Protein AF-K1J7T2-F1 (afdb_monomer)

Foldseek 3Di:
DFAPKDFPDWDWDADDCPPPVCVVDGIDIDTDIDGQKDKDAPPVVGDIDIDGNVDHDDD

Nearest PDB structures (foldseek):
  5mxn-assembly1_1  TM=9.738E-01  e=4.841E-06  Vibrio cholerae
  6a2v-assembly1_A  TM=8.953E-01  e=6.406E-05  Campylobacter jejuni subsp. jejuni
  6a2v-assembly1_D  TM=9.252E-01  e=3.584E-04  Campylobacter jejuni subsp. jejuni
  6a2v-assembly1_B  TM=9.669E-01  e=6.233E-04  Campylobacter jejuni subsp. jejuni

InterPro domains:
  IPR036624 Hcp1-like superfamily [G3DSA:2.30.110.20] (1-58)
  IPR036624 Hcp1-like superfamily [SSF141452] (2-55)

Organism: NCBI:txid196024

Structure (mmCIF, N/CA/C/O backbone):
data_AF-K1J7T2-F1
#
_entry.id   AF-K1J7T2-F1
#
loop_
_atom_site.group_PDB
_atom_site.id
_atom_site.type_symbol
_atom_site.label_atom_id
_atom_site.label_alt_id
_atom_site.label_comp_id
_atom_site.label_asym_id
_atom_site.label_entity_id
_atom_site.label_seq_id
_atom_site.pdbx_PDB_ins_code
_atom_site.Cartn_x
_atom_site.Cartn_y
_atom_site.Cartn_z
_atom_site.occupancy
_atom_site.B_iso_or_equiv
_atom_site.auth_seq_id
_atom_site.auth_comp_id
_atom_site.auth_asym_id
_atom_site.auth_atom_id
_atom_site.pdbx_PDB_model_num
ATOM 1 N N . MET A 1 1 ? 8.567 8.725 -4.405 1.00 94.69 1 MET A N 1
ATOM 2 C CA . MET A 1 1 ? 7.562 9.132 -5.409 1.00 94.69 1 MET A CA 1
ATOM 3 C C . MET A 1 1 ? 7.163 7.926 -6.247 1.00 94.69 1 MET A C 1
ATOM 5 O O . MET A 1 1 ? 8.028 7.119 -6.556 1.00 94.69 1 MET A O 1
ATOM 9 N N . LEU A 1 2 ? 5.879 7.786 -6.592 1.00 98.00 2 LEU A N 1
ATOM 10 C CA . LEU A 1 2 ? 5.389 6.748 -7.508 1.00 98.00 2 LEU A CA 1
ATOM 11 C C . LEU A 1 2 ? 5.086 7.387 -8.866 1.00 98.00 2 LEU A C 1
ATOM 13 O O . LEU A 1 2 ? 4.459 8.443 -8.904 1.00 98.00 2 LEU A O 1
ATOM 17 N N . THR A 1 3 ? 5.507 6.757 -9.964 1.00 98.38 3 THR A N 1
ATOM 18 C CA . THR A 1 3 ? 5.238 7.240 -11.331 1.00 98.38 3 THR A CA 1
ATOM 19 C C . THR A 1 3 ? 4.376 6.239 -12.095 1.00 98.38 3 THR A C 1
ATOM 21 O O . THR A 1 3 ? 4.612 5.030 -12.018 1.00 98.38 3 THR A O 1
ATOM 24 N N . ASP A 1 4 ? 3.400 6.752 -12.852 1.00 98.00 4 ASP A N 1
ATOM 25 C CA . ASP A 1 4 ? 2.380 5.975 -13.575 1.00 98.00 4 ASP A CA 1
ATOM 26 C C . ASP A 1 4 ? 1.663 4.958 -12.664 1.00 98.00 4 ASP A C 1
ATOM 28 O O . ASP A 1 4 ? 1.449 3.802 -13.030 1.00 98.00 4 ASP A O 1
ATOM 32 N N . ALA A 1 5 ? 1.335 5.378 -11.439 1.00 98.12 5 ALA A N 1
ATOM 33 C CA . ALA A 1 5 ? 0.631 4.536 -10.482 1.00 98.12 5 ALA A CA 1
ATOM 34 C C . ALA A 1 5 ? -0.855 4.399 -10.839 1.00 98.12 5 ALA A C 1
ATOM 36 O O . ALA A 1 5 ? -1.503 5.364 -11.239 1.00 98.12 5 ALA A O 1
ATOM 37 N N . THR A 1 6 ? -1.397 3.198 -10.660 1.00 98.44 6 THR A N 1
ATOM 38 C CA . THR A 1 6 ? -2.809 2.866 -10.871 1.00 98.44 6 THR A CA 1
ATOM 39 C C . THR A 1 6 ? -3.354 2.204 -9.613 1.00 98.44 6 THR A C 1
ATOM 41 O O . THR A 1 6 ? -2.717 1.312 -9.052 1.00 98.44 6 THR A O 1
ATOM 44 N N . ILE A 1 7 ? -4.536 2.629 -9.168 1.00 98.50 7 ILE A N 1
ATOM 45 C CA . ILE A 1 7 ? -5.247 1.958 -8.077 1.00 98.50 7 ILE A CA 1
ATOM 46 C C . ILE A 1 7 ? -5.724 0.599 -8.586 1.00 98.50 7 ILE A C 1
ATOM 48 O O . ILE A 1 7 ? -6.424 0.534 -9.595 1.00 98.50 7 ILE A O 1
ATOM 52 N N . VAL A 1 8 ? -5.337 -0.470 -7.896 1.00 98.62 8 VAL A N 1
ATOM 53 C CA . VAL A 1 8 ? -5.734 -1.845 -8.245 1.00 98.62 8 VAL A CA 1
ATOM 54 C C . VAL A 1 8 ? -6.807 -2.403 -7.323 1.00 98.62 8 VAL A C 1
ATOM 56 O O . VAL A 1 8 ? -7.524 -3.311 -7.727 1.00 98.62 8 VAL A O 1
ATOM 59 N N . ASP A 1 9 ? -6.928 -1.853 -6.116 1.00 98.69 9 ASP A N 1
ATOM 60 C CA . ASP A 1 9 ? -7.949 -2.238 -5.149 1.00 98.69 9 ASP A CA 1
ATOM 61 C C . ASP A 1 9 ? -8.213 -1.110 -4.143 1.00 98.69 9 ASP A C 1
ATOM 63 O O . ASP A 1 9 ? -7.330 -0.288 -3.861 1.00 98.69 9 ASP A O 1
ATOM 67 N N . ILE A 1 10 ? -9.437 -1.081 -3.615 1.00 98.56 10 ILE A N 1
ATOM 68 C CA . ILE A 1 10 ? -9.845 -0.224 -2.502 1.00 98.56 10 ILE A CA 1
ATOM 69 C C . ILE A 1 10 ? -10.683 -1.072 -1.543 1.00 98.56 10 ILE A C 1
ATOM 71 O O . ILE A 1 10 ? -11.856 -1.335 -1.810 1.00 98.56 10 ILE A O 1
ATOM 75 N N . ASP A 1 11 ? -10.102 -1.428 -0.398 1.00 98.50 11 ASP A N 1
ATOM 76 C CA . ASP A 1 11 ? -10.820 -2.077 0.699 1.00 98.50 11 ASP A CA 1
ATOM 77 C C . ASP A 1 11 ? -11.279 -1.010 1.701 1.00 98.50 11 ASP A C 1
ATOM 79 O O . ASP A 1 11 ? -10.471 -0.337 2.349 1.00 98.50 11 ASP A O 1
ATOM 83 N N . CYS A 1 12 ? -12.595 -0.811 1.776 1.00 98.12 12 CYS A N 1
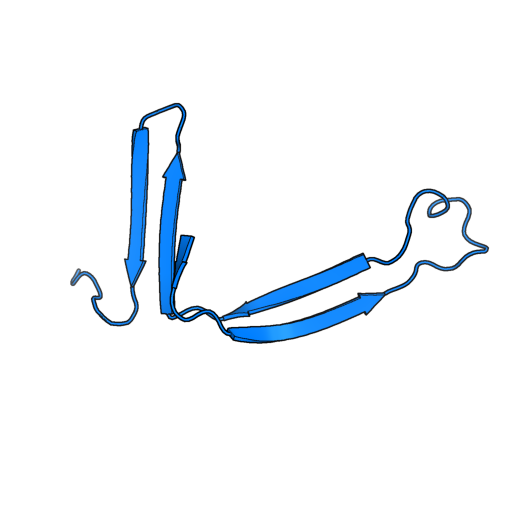ATOM 84 C CA . CYS A 1 12 ? -13.229 0.185 2.631 1.00 98.12 12 CYS A CA 1
ATOM 85 C C . CYS A 1 12 ? -14.039 -0.517 3.718 1.00 98.12 12 CYS A C 1
ATOM 87 O O . CYS A 1 12 ? -15.090 -1.103 3.449 1.00 98.12 12 CYS A O 1
ATOM 89 N N . GLN A 1 13 ? -13.557 -0.426 4.955 1.00 97.56 13 GLN A N 1
ATOM 90 C CA . GLN A 1 13 ? -14.154 -1.099 6.100 1.00 97.56 13 GLN A CA 1
ATOM 91 C C . GLN A 1 13 ? -14.537 -0.105 7.187 1.00 97.56 13 GLN A C 1
ATOM 93 O O . GLN A 1 13 ? -13.844 0.878 7.446 1.00 97.56 13 GLN A O 1
ATOM 98 N N . MET A 1 14 ? -15.636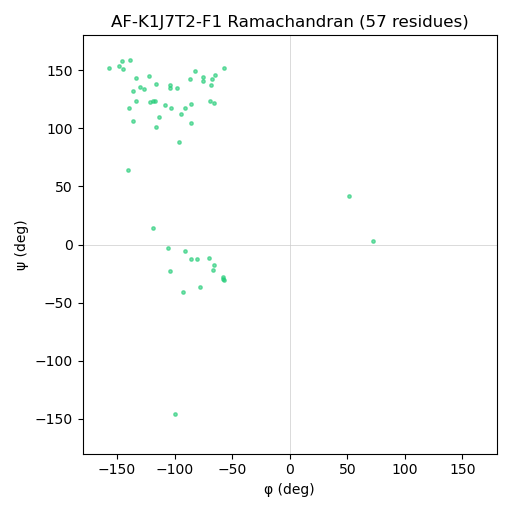 -0.398 7.875 1.00 97.25 14 MET A N 1
ATOM 99 C CA . MET A 1 14 ? -16.000 0.277 9.112 1.00 97.25 14 MET A CA 1
ATOM 100 C C . MET A 1 14 ? -16.043 -0.760 10.235 1.00 97.25 14 MET A C 1
ATOM 102 O O . MET A 1 14 ? -16.769 -1.752 10.115 1.00 97.25 14 MET A O 1
ATOM 106 N N . PRO A 1 15 ? -15.281 -0.560 11.321 1.00 97.12 15 PRO A N 1
ATOM 107 C CA . PRO A 1 15 ? -15.360 -1.413 12.493 1.00 97.12 15 PRO A CA 1
ATOM 108 C C . PRO A 1 15 ? -16.769 -1.467 13.088 1.00 97.12 15 PRO A C 1
ATOM 110 O O . PRO A 1 15 ? -17.561 -0.530 12.982 1.00 97.12 15 PRO A O 1
ATOM 113 N N . HIS A 1 16 ? -17.082 -2.586 13.736 1.00 96.69 16 HIS A N 1
ATOM 114 C CA . HIS A 1 16 ? -18.387 -2.805 14.343 1.00 96.69 16 HIS A CA 1
ATOM 115 C C . HIS A 1 16 ? -18.632 -1.832 15.507 1.00 96.69 16 HIS A C 1
ATOM 117 O O . HIS A 1 16 ? -17.904 -1.859 16.495 1.00 96.69 16 HIS A O 1
ATOM 123 N N . CYS A 1 17 ? -19.694 -1.023 15.441 1.00 96.44 17 CYS A N 1
ATOM 124 C CA . CYS A 1 17 ? -19.930 0.061 16.406 1.00 96.44 17 CYS A CA 1
ATOM 125 C C . CYS A 1 17 ? -20.212 -0.402 17.844 1.00 96.44 17 CYS A C 1
ATOM 127 O O . CYS A 1 17 ? -20.132 0.401 18.767 1.00 96.44 17 CYS A O 1
ATOM 129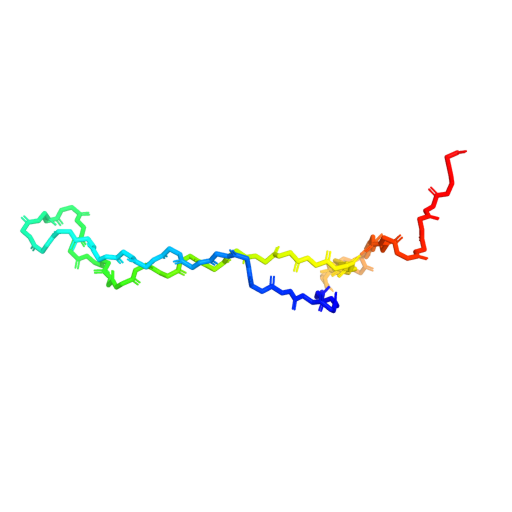 N N . GLN A 1 18 ? -20.580 -1.671 18.048 1.00 96.81 18 GLN A N 1
ATOM 130 C CA . GLN A 1 18 ? -20.798 -2.214 19.395 1.00 96.81 18 GLN A CA 1
ATOM 131 C C . GLN A 1 18 ? -19.537 -2.835 20.005 1.00 96.81 18 GLN A C 1
ATOM 133 O O . GLN A 1 18 ? -19.603 -3.280 21.144 1.00 96.81 18 GLN A O 1
ATOM 138 N N . ASP A 1 19 ? -18.432 -2.928 19.258 1.00 97.62 19 ASP A N 1
ATOM 139 C CA . ASP A 1 19 ? -17.160 -3.439 19.772 1.00 97.62 19 ASP A CA 1
ATOM 140 C C . ASP A 1 19 ? -16.386 -2.292 20.449 1.00 97.62 19 ASP A C 1
ATOM 142 O O . ASP A 1 19 ? -15.823 -1.444 19.748 1.00 97.62 19 ASP A O 1
ATOM 146 N N . PRO A 1 20 ? -16.326 -2.230 21.795 1.00 96.69 20 PRO A N 1
ATOM 147 C CA . PRO A 1 20 ? -15.677 -1.123 22.49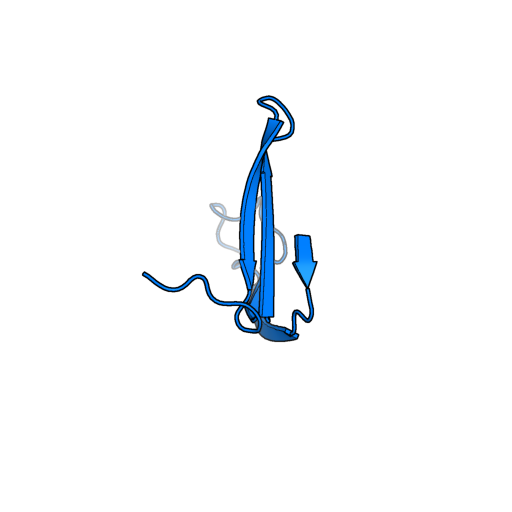1 1.00 96.69 20 PRO A CA 1
ATOM 148 C C . PRO A 1 20 ? -14.166 -1.096 22.252 1.00 96.69 20 PRO A C 1
ATOM 150 O O . PRO A 1 20 ? -13.555 -0.044 22.381 1.00 96.69 20 PRO A O 1
ATOM 153 N N . ALA A 1 21 ? -13.552 -2.225 21.875 1.00 98.12 21 ALA A N 1
ATOM 154 C CA . ALA A 1 21 ? -12.122 -2.284 21.577 1.00 98.12 21 ALA A CA 1
ATOM 155 C C . ALA A 1 21 ? -11.758 -1.545 20.278 1.00 98.12 21 ALA A C 1
ATOM 157 O O . ALA A 1 21 ? -10.580 -1.334 19.997 1.00 98.12 21 ALA A O 1
ATOM 158 N N . LYS A 1 22 ? -12.760 -1.169 19.474 1.00 97.19 22 LYS A N 1
ATOM 159 C CA . LYS A 1 22 ? -12.585 -0.470 18.200 1.00 97.19 22 LYS A CA 1
ATOM 160 C C . LYS A 1 22 ? -13.245 0.909 18.177 1.00 97.19 22 LYS A C 1
ATOM 162 O O . LYS A 1 22 ? -13.387 1.479 17.100 1.00 97.19 22 LYS A O 1
ATOM 167 N N . SER A 1 23 ? -13.628 1.446 19.338 1.00 96.31 23 SER A N 1
ATOM 168 C CA . SER A 1 23 ? -14.360 2.717 19.461 1.00 96.31 23 SER A CA 1
ATOM 169 C C . SER A 1 23 ? -13.639 3.917 18.854 1.00 96.31 23 SER A C 1
ATOM 171 O O . SER A 1 23 ? -14.289 4.860 18.413 1.00 96.31 23 SER A O 1
ATOM 173 N N . ASP A 1 24 ? -12.308 3.882 18.846 1.00 97.62 24 ASP A N 1
ATOM 174 C CA . ASP A 1 24 ? -11.475 5.018 18.446 1.00 97.62 24 ASP A CA 1
ATOM 175 C C . ASP A 1 24 ? -11.255 5.071 16.929 1.00 97.62 24 ASP A C 1
ATOM 177 O O . ASP A 1 24 ? -10.766 6.067 16.394 1.00 97.62 24 ASP A O 1
ATOM 181 N N . PHE A 1 25 ? -11.607 3.995 16.224 1.00 96.50 25 PHE A N 1
ATOM 182 C CA . PHE A 1 25 ? -11.481 3.920 14.780 1.00 96.50 25 PHE A CA 1
ATOM 183 C C . PHE A 1 25 ? -12.713 4.500 14.088 1.00 96.50 25 PHE A C 1
ATOM 185 O O . PHE A 1 25 ? -13.855 4.287 14.493 1.00 96.50 25 PHE A O 1
ATOM 192 N N . THR A 1 26 ? -12.468 5.180 12.974 1.00 96.25 26 THR A N 1
ATOM 193 C CA . THR A 1 26 ? -13.492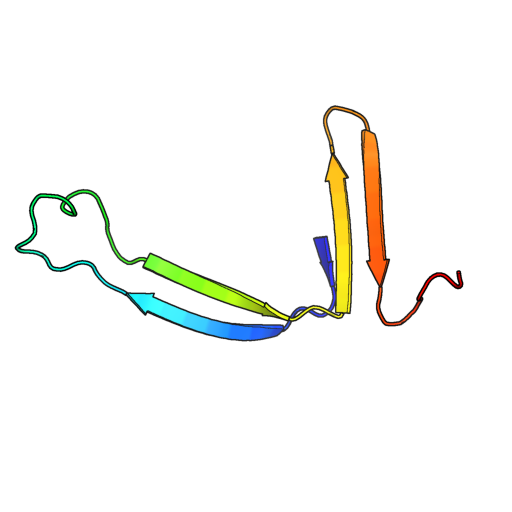 5.547 11.995 1.00 96.25 26 THR A CA 1
ATOM 194 C C . THR A 1 26 ? -13.445 4.554 10.825 1.00 96.25 26 THR A C 1
ATOM 196 O O . T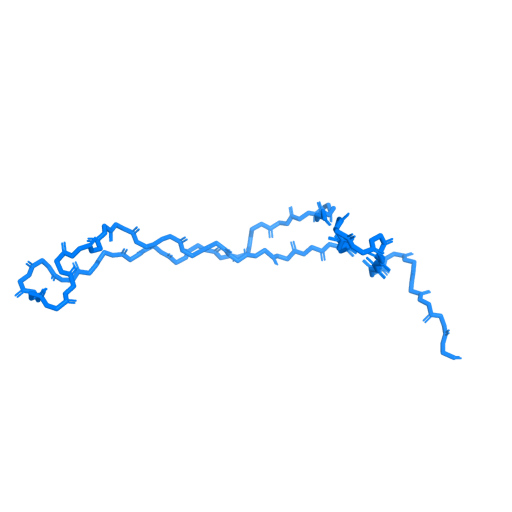HR A 1 26 ? -13.176 3.367 11.019 1.00 96.25 26 THR A O 1
ATOM 199 N N . GLN A 1 27 ? -13.722 5.003 9.602 1.00 97.38 27 GLN A N 1
ATOM 200 C CA . GLN A 1 27 ? -13.537 4.196 8.405 1.00 97.38 27 GLN A CA 1
ATOM 201 C C . GLN A 1 27 ? -12.049 3.952 8.137 1.00 97.38 27 GLN A C 1
ATOM 203 O O . GLN A 1 27 ? -11.222 4.862 8.195 1.00 97.38 27 GLN A O 1
ATOM 208 N N . LEU A 1 28 ? -11.731 2.716 7.778 1.00 97.69 28 LEU A N 1
ATOM 209 C CA . LEU A 1 28 ? -10.421 2.293 7.317 1.00 97.69 28 LEU A CA 1
ATOM 210 C C . LEU A 1 28 ? -10.496 2.151 5.798 1.00 97.69 28 LEU A C 1
ATOM 212 O O . LEU A 1 28 ? -11.282 1.354 5.289 1.00 97.69 28 LEU A O 1
ATOM 216 N N . ILE A 1 29 ? -9.705 2.950 5.083 1.00 98.19 29 ILE A N 1
ATOM 217 C CA . ILE A 1 29 ? -9.643 2.927 3.620 1.00 98.19 29 ILE A CA 1
ATOM 218 C C . ILE A 1 29 ? -8.240 2.486 3.226 1.00 98.19 29 ILE A C 1
ATOM 220 O O . ILE A 1 29 ? -7.293 3.273 3.272 1.00 98.19 29 ILE A O 1
ATOM 224 N N . GLN A 1 30 ? -8.104 1.220 2.849 1.00 98.31 30 GLN A N 1
ATOM 225 C CA . GLN A 1 30 ? -6.864 0.682 2.315 1.00 98.31 30 GLN A CA 1
ATOM 226 C C . GLN A 1 30 ? -6.877 0.818 0.792 1.00 98.31 30 GLN A C 1
ATOM 228 O O . GLN A 1 30 ? -7.716 0.231 0.115 1.00 98.31 30 GLN A O 1
ATOM 233 N N . VAL A 1 31 ? -5.935 1.590 0.250 1.00 98.56 31 VAL A N 1
ATOM 234 C CA . VAL A 1 31 ? -5.775 1.791 -1.197 1.00 98.56 31 VAL A CA 1
ATOM 235 C C . VAL A 1 31 ? -4.523 1.061 -1.664 1.00 98.56 31 VAL A C 1
ATOM 237 O O . VAL A 1 31 ? -3.418 1.368 -1.216 1.00 98.56 31 VAL A O 1
ATOM 240 N N . SER A 1 32 ? -4.683 0.113 -2.583 1.00 98.50 32 SER A N 1
ATOM 241 C CA . SER A 1 32 ? -3.568 -0.627 -3.176 1.00 98.50 32 SER A CA 1
ATOM 242 C C . SER A 1 32 ? -3.183 -0.034 -4.526 1.00 98.50 32 SER A C 1
ATOM 244 O O . SER A 1 32 ? -4.036 0.251 -5.368 1.00 98.50 32 SER A O 1
ATOM 246 N N . LEU A 1 33 ? -1.879 0.135 -4.743 1.00 98.62 33 LEU A N 1
ATOM 247 C CA . LEU A 1 33 ? -1.323 0.789 -5.924 1.00 98.62 33 LEU A CA 1
ATOM 248 C C . LEU A 1 33 ? -0.388 -0.170 -6.659 1.00 98.62 33 LEU A C 1
ATOM 250 O O . LEU A 1 33 ? 0.605 -0.624 -6.093 1.00 98.62 33 LEU A O 1
ATOM 254 N N . ALA A 1 34 ? -0.671 -0.419 -7.935 1.00 98.50 34 ALA A N 1
ATOM 255 C CA . ALA A 1 34 ? 0.364 -0.831 -8.872 1.00 98.50 34 ALA A CA 1
ATOM 256 C C . ALA A 1 34 ? 1.094 0.417 -9.373 1.00 98.50 34 ALA A C 1
ATOM 258 O O . ALA A 1 34 ? 0.509 1.495 -9.474 1.00 98.50 34 ALA A O 1
ATOM 259 N N . TYR A 1 35 ? 2.371 0.285 -9.695 1.00 98.50 35 TYR A N 1
ATOM 260 C CA . TYR A 1 35 ? 3.189 1.379 -10.201 1.00 98.50 35 TYR A CA 1
ATOM 261 C C . TYR A 1 35 ? 4.193 0.848 -11.212 1.00 98.50 35 TYR A C 1
ATOM 263 O O . TYR A 1 35 ? 4.523 -0.336 -11.217 1.00 98.50 35 TYR A O 1
ATOM 271 N N . ARG A 1 36 ? 4.684 1.739 -12.073 1.00 98.06 36 ARG A N 1
ATOM 272 C CA . ARG A 1 36 ? 5.733 1.407 -13.040 1.00 98.06 36 ARG A CA 1
ATOM 273 C C . ARG A 1 36 ? 7.133 1.708 -12.510 1.00 98.06 36 ARG A C 1
ATOM 275 O O . ARG A 1 36 ? 8.059 0.946 -12.769 1.00 98.06 36 ARG A O 1
ATOM 282 N N . LYS A 1 37 ? 7.278 2.846 -11.828 1.00 98.25 37 LYS A N 1
ATOM 283 C CA . LYS A 1 37 ? 8.528 3.310 -11.221 1.00 98.25 37 LYS A CA 1
ATOM 284 C C . LYS A 1 37 ? 8.273 3.790 -9.800 1.00 98.25 37 LYS A C 1
ATOM 286 O O . LYS A 1 37 ? 7.255 4.443 -9.541 1.00 98.25 37 LYS A O 1
ATOM 291 N N . ILE A 1 38 ? 9.231 3.529 -8.923 1.00 98.31 38 ILE A N 1
ATOM 292 C CA . ILE A 1 3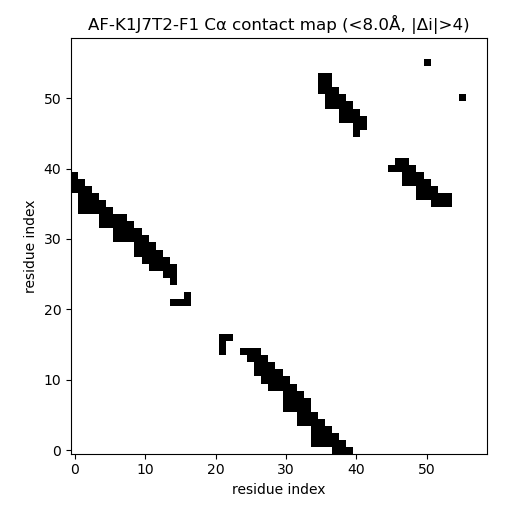8 ? 9.277 4.030 -7.555 1.00 98.31 38 ILE A CA 1
ATOM 293 C C . ILE A 1 38 ? 10.643 4.658 -7.260 1.00 98.31 38 ILE A C 1
ATOM 295 O O . ILE A 1 38 ? 11.685 4.116 -7.611 1.00 98.31 38 ILE A O 1
ATOM 299 N N . ASP A 1 39 ? 10.620 5.820 -6.615 1.00 98.00 39 ASP A N 1
ATOM 300 C CA . ASP A 1 39 ? 11.792 6.512 -6.077 1.00 98.00 39 ASP A CA 1
ATOM 301 C C . ASP A 1 39 ? 11.651 6.596 -4.547 1.00 98.00 39 ASP A C 1
ATOM 303 O O . ASP A 1 39 ? 10.662 7.146 -4.047 1.00 98.00 39 ASP A O 1
ATOM 307 N N . TRP A 1 40 ? 12.622 6.080 -3.796 1.00 98.19 40 TRP A N 1
ATOM 308 C CA . TRP A 1 40 ? 12.735 6.241 -2.346 1.00 98.19 40 TRP A CA 1
ATOM 309 C C . TRP A 1 40 ? 13.816 7.261 -2.010 1.00 98.19 40 TRP A C 1
ATOM 311 O O . TRP A 1 40 ? 14.916 7.230 -2.560 1.00 98.19 40 TRP A O 1
ATOM 321 N N . GLU A 1 41 ? 13.522 8.132 -1.052 1.00 97.94 41 GLU A N 1
ATOM 322 C CA . GLU A 1 41 ? 14.449 9.154 -0.577 1.00 97.94 41 GLU A CA 1
ATOM 323 C C . GLU A 1 41 ? 14.447 9.168 0.950 1.00 97.94 41 GLU A C 1
ATOM 325 O O . GLU A 1 41 ? 13.403 9.335 1.583 1.00 97.94 41 GLU A O 1
ATOM 330 N N . HIS A 1 42 ? 15.622 8.997 1.551 1.00 97.88 42 HIS A N 1
ATOM 331 C CA . HIS A 1 42 ? 15.827 9.184 2.978 1.00 97.88 42 HIS A CA 1
ATOM 332 C C . HIS A 1 42 ? 16.365 10.596 3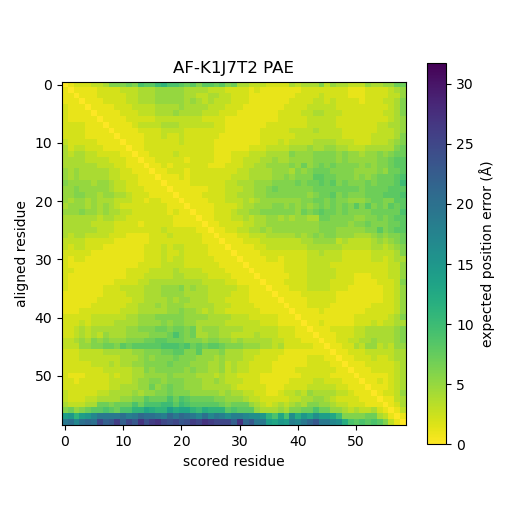.223 1.00 97.88 42 HIS A C 1
ATOM 334 O O . HIS A 1 42 ? 17.575 10.831 3.284 1.00 97.88 42 HIS A O 1
ATOM 340 N N . THR A 1 43 ? 15.446 11.546 3.384 1.00 97.25 43 THR A N 1
ATOM 341 C CA . THR A 1 43 ? 15.739 12.990 3.414 1.00 97.25 43 THR A CA 1
ATOM 342 C C . THR A 1 43 ? 16.729 13.410 4.506 1.00 97.25 43 THR A C 1
ATOM 344 O O . THR A 1 43 ? 17.464 14.374 4.323 1.00 97.25 43 THR A O 1
ATOM 347 N N . VAL A 1 44 ? 16.804 12.679 5.625 1.00 98.00 44 VAL A N 1
ATOM 348 C CA . VAL A 1 44 ? 17.707 13.005 6.747 1.00 98.00 44 VAL A CA 1
ATOM 349 C C . VAL A 1 44 ? 19.160 12.593 6.479 1.00 98.00 44 VAL A C 1
ATOM 351 O O . VAL A 1 44 ? 20.075 13.300 6.885 1.00 98.00 44 VAL A O 1
ATOM 354 N N . ALA A 1 45 ? 19.389 11.461 5.806 1.00 97.06 45 ALA A N 1
ATOM 355 C CA . ALA A 1 45 ? 20.744 10.950 5.525 1.00 97.06 45 ALA A CA 1
ATOM 356 C C . ALA A 1 45 ? 21.178 11.132 4.062 1.00 97.06 45 ALA A C 1
ATOM 358 O O . ALA A 1 45 ? 22.298 10.771 3.713 1.00 97.06 45 ALA A O 1
ATOM 359 N N . GLY A 1 46 ? 20.299 11.657 3.205 1.00 96.94 46 GLY A N 1
ATOM 360 C CA . GLY A 1 46 ? 20.577 11.951 1.798 1.00 96.94 46 GLY A CA 1
ATOM 361 C C . GLY A 1 46 ? 20.691 10.729 0.882 1.00 96.94 46 GLY A C 1
ATOM 362 O O . GLY A 1 46 ? 20.978 10.888 -0.302 1.00 96.94 46 GLY A O 1
ATOM 363 N N . THR A 1 47 ? 20.484 9.512 1.388 1.00 98.06 47 THR A N 1
ATOM 364 C CA . THR A 1 47 ? 20.481 8.307 0.553 1.00 98.06 47 THR A CA 1
ATOM 365 C C . THR A 1 47 ? 19.184 8.207 -0.246 1.00 98.06 47 THR A C 1
ATOM 367 O O . THR A 1 47 ? 18.105 8.569 0.226 1.00 98.06 47 THR A O 1
ATOM 370 N N . SER A 1 48 ? 19.285 7.701 -1.471 1.00 97.81 48 SER A N 1
ATOM 371 C CA . SER A 1 48 ? 18.142 7.468 -2.351 1.00 97.81 48 SER A CA 1
ATOM 372 C C . SER A 1 48 ? 18.293 6.141 -3.085 1.00 97.81 48 SER A C 1
ATOM 374 O O . SER A 1 48 ? 19.390 5.591 -3.195 1.00 97.81 48 SER A O 1
ATOM 376 N N . GLY A 1 49 ? 17.171 5.613 -3.554 1.00 96.88 49 GLY A N 1
ATOM 377 C CA . GLY A 1 49 ? 17.104 4.420 -4.384 1.00 96.88 49 GLY A CA 1
ATOM 378 C C . GLY A 1 49 ? 15.926 4.530 -5.336 1.00 96.88 49 GLY A C 1
ATOM 379 O O . GLY A 1 49 ? 14.953 5.222 -5.042 1.00 96.88 49 GLY A O 1
ATOM 380 N N . ALA A 1 50 ? 16.003 3.861 -6.477 1.00 97.25 50 ALA A N 1
ATOM 381 C CA . ALA A 1 50 ? 14.925 3.854 -7.450 1.00 97.25 50 ALA A CA 1
ATOM 382 C C . ALA A 1 50 ? 14.831 2.494 -8.134 1.00 97.25 50 ALA A C 1
ATOM 384 O O . ALA A 1 50 ? 15.836 1.802 -8.284 1.00 97.25 50 ALA A O 1
ATOM 385 N N . ASP A 1 51 ? 13.623 2.150 -8.559 1.00 97.44 51 ASP A N 1
ATOM 386 C CA . ASP A 1 51 ? 13.332 0.988 -9.390 1.00 97.44 51 ASP A CA 1
ATOM 387 C C . ASP A 1 51 ? 12.344 1.395 -10.490 1.00 97.44 51 ASP A C 1
ATOM 389 O O . ASP A 1 51 ? 11.355 2.080 -10.215 1.00 97.44 51 ASP A O 1
ATOM 393 N N . ASP A 1 52 ? 12.626 1.019 -11.738 1.00 97.50 52 ASP A N 1
ATOM 394 C CA . ASP A 1 52 ? 11.799 1.329 -12.907 1.00 97.50 52 ASP A CA 1
ATOM 395 C C . ASP A 1 52 ? 11.719 0.125 -13.845 1.00 97.50 52 ASP A C 1
ATOM 397 O O . ASP A 1 52 ? 12.701 -0.256 -14.483 1.00 97.50 52 ASP A O 1
ATOM 401 N N . TRP A 1 53 ? 10.505 -0.394 -14.035 1.00 95.50 53 TRP A N 1
ATOM 402 C CA . TRP A 1 53 ? 10.243 -1.476 -14.983 1.00 95.50 53 TRP A CA 1
ATOM 403 C C . TRP A 1 53 ? 10.678 -1.143 -16.423 1.00 95.50 53 TRP A C 1
ATOM 405 O O . TRP A 1 53 ? 11.038 -2.033 -17.190 1.00 95.50 53 TRP A O 1
ATOM 415 N N . ARG A 1 54 ? 10.634 0.133 -16.836 1.00 96.12 54 ARG A N 1
ATOM 416 C CA . ARG A 1 54 ? 11.057 0.567 -18.184 1.00 96.12 54 ARG A CA 1
ATOM 417 C C . ARG A 1 54 ? 12.573 0.726 -18.329 1.00 96.12 54 ARG A C 1
ATOM 419 O O . ARG A 1 54 ? 13.034 0.872 -19.458 1.00 96.12 54 ARG A O 1
ATOM 426 N N . ALA A 1 55 ? 13.328 0.723 -17.234 1.00 95.75 55 ALA A N 1
ATOM 427 C CA . ALA A 1 55 ? 14.780 0.869 -17.234 1.00 95.75 55 ALA A CA 1
ATOM 428 C C . ALA A 1 55 ? 15.411 -0.068 -16.185 1.00 95.75 55 ALA A C 1
ATOM 430 O O . ALA A 1 55 ? 15.986 0.412 -15.206 1.00 95.75 55 ALA A O 1
ATOM 431 N N . PRO A 1 56 ? 15.278 -1.397 -16.363 1.00 93.44 56 PRO A N 1
ATOM 432 C CA . PRO A 1 56 ? 15.837 -2.362 -15.427 1.00 93.44 56 PRO A CA 1
ATOM 433 C C . PRO A 1 56 ? 17.368 -2.286 -15.425 1.00 93.44 56 PRO A C 1
ATOM 435 O O . PRO A 1 56 ? 17.995 -2.046 -16.458 1.00 93.44 56 PRO A O 1
ATOM 438 N N . ILE A 1 57 ? 17.972 -2.518 -14.262 1.00 92.19 57 ILE A N 1
ATOM 439 C CA . ILE A 1 57 ? 19.426 -2.628 -14.123 1.00 92.19 57 ILE A CA 1
ATOM 440 C C . ILE A 1 57 ? 19.809 -4.083 -14.425 1.00 92.19 57 ILE A C 1
ATOM 442 O O . ILE A 1 57 ? 19.309 -4.997 -13.770 1.00 92.19 57 ILE A O 1
ATOM 446 N N . GLU A 1 58 ? 20.656 -4.305 -15.433 1.00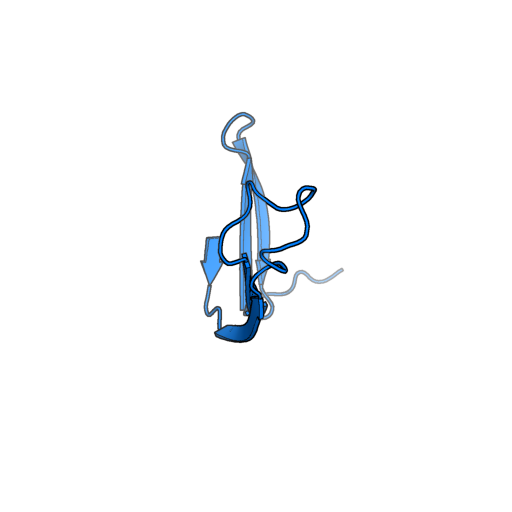 81.69 58 GLU A N 1
ATOM 447 C CA . GLU A 1 58 ? 21.200 -5.637 -15.736 1.00 81.69 58 GLU A CA 1
ATOM 448 C C . GLU A 1 58 ? 22.144 -6.105 -14.614 1.00 81.69 58 GLU A C 1
ATOM 450 O O . GLU A 1 58 ? 22.860 -5.294 -14.020 1.00 81.69 58 GLU A O 1
ATOM 455 N N . ALA A 1 59 ? 22.095 -7.406 -14.306 1.00 69.75 59 ALA A N 1
ATOM 456 C CA . ALA A 1 59 ? 22.855 -8.046 -13.228 1.00 69.75 59 ALA A CA 1
ATOM 457 C C . ALA A 1 59 ? 24.312 -8.347 -13.608 1.00 69.75 59 ALA A C 1
ATOM 459 O O . ALA A 1 59 ? 24.559 -8.695 -14.786 1.00 69.75 59 ALA A O 1
#

Solvent-accessible surface area (backbone atoms only — not comparable to full-atom values): 3873 Å² total; per-residue (Å²): 88,74,40,82,61,42,81,77,48,72,54,75,45,67,72,61,89,85,42,75,94,47,66,90,60,65,77,46,76,49,75,39,71,48,61,49,29,44,41,50,73,43,82,89,80,70,50,69,51,73,51,35,76,92,63,69,81,86,132

pLDDT: mean 96.68, std 4.26, range [69.75, 98.69]

Mean predicted aligned error: 3.65 Å

Radius of gyration: 18.05 Å; Cα contacts (8 Å, |Δi|>4): 83; chains: 1; bounding box: 44×21×41 Å

Secondary structure (DSSP, 8-state):
-EES-EEEEEEEE---TT-GGGTT---EEEEEEE-SEEEEEETTTTEEEEEETTSPPP-

Sequence (59 aa):
MLTDATIVDIDCQMPHCQDPAKSDFTQLIQVSLAYRKIDWEHTVAGTSGADDWRAPIEA